Protein AF-A0A6G2W041-F1 (afdb_monomer_lite)

Secondary structure (DSSP, 8-state):
--HHHHHHHHHHHS-TTTGGGSSTTT----------SS--GGGHHHHTTTHHIIIIIIIIIHHHHHHHHPPPPSSSSHHHHHHHHHHHHHH----S-GGGT-------SEEETTEEE--GGGSTT--TT-----

Structure (mmCIF, N/CA/C/O backbone):
data_AF-A0A6G2W041-F1
#
_entry.id   AF-A0A6G2W041-F1
#
loop_
_atom_site.group_PDB
_atom_site.id
_atom_site.type_symbol
_atom_site.label_atom_id
_atom_site.label_alt_id
_atom_site.label_comp_id
_atom_site.label_asym_id
_atom_site.label_entity_id
_atom_site.label_seq_id
_atom_site.pdbx_PDB_ins_code
_atom_site.Cartn_x
_atom_site.Cartn_y
_atom_site.Cartn_z
_atom_site.occupancy
_atom_site.B_iso_or_equiv
_atom_site.auth_seq_id
_atom_site.auth_comp_id
_atom_site.auth_asym_id
_atom_site.auth_atom_id
_atom_site.pdbx_PDB_model_num
ATOM 1 N N . GLY A 1 1 ? -3.208 16.813 3.279 1.00 51.84 1 GLY A N 1
ATOM 2 C CA . GLY A 1 1 ? -3.607 15.445 2.892 1.00 51.84 1 GLY A CA 1
ATOM 3 C C . GLY A 1 1 ? -4.657 15.552 1.811 1.00 51.84 1 GLY A C 1
ATOM 4 O O . GLY A 1 1 ? -5.399 16.522 1.837 1.00 51.84 1 GLY A O 1
ATOM 5 N N . LYS A 1 2 ? -4.662 14.642 0.829 1.00 58.34 2 LYS A N 1
ATOM 6 C CA . LYS A 1 2 ? -5.660 14.653 -0.254 1.00 58.34 2 LYS A CA 1
ATOM 7 C C . LYS A 1 2 ? -7.068 14.598 0.356 1.00 58.34 2 LYS A C 1
ATOM 9 O O . LYS A 1 2 ? -7.297 13.828 1.285 1.00 58.34 2 LYS A O 1
ATOM 14 N N . GLU A 1 3 ? -7.977 15.410 -0.166 1.00 57.06 3 GLU A N 1
ATOM 15 C CA . GLU A 1 3 ? -9.359 15.602 0.306 1.00 57.06 3 GLU A CA 1
ATOM 16 C C . GLU A 1 3 ? -10.128 14.272 0.470 1.00 57.06 3 GLU A C 1
ATOM 18 O O . GLU A 1 3 ? -10.868 14.065 1.428 1.00 57.06 3 GLU A O 1
ATOM 23 N N . THR A 1 4 ? -9.829 13.288 -0.383 1.00 61.03 4 THR A N 1
ATOM 24 C CA . THR A 1 4 ? -10.396 11.932 -0.335 1.00 61.03 4 THR A CA 1
ATOM 25 C C . THR A 1 4 ? -10.039 11.137 0.925 1.00 61.03 4 THR A C 1
ATOM 27 O O . THR A 1 4 ? -10.826 10.300 1.354 1.00 61.03 4 THR A O 1
ATOM 30 N N . VAL A 1 5 ? -8.895 11.406 1.560 1.00 63.31 5 VAL A N 1
ATOM 31 C CA . VAL A 1 5 ? -8.471 10.726 2.799 1.00 63.31 5 VAL A CA 1
ATOM 32 C C . VAL A 1 5 ? -9.269 11.230 4.002 1.00 63.31 5 VAL A C 1
ATOM 34 O O . VAL A 1 5 ? -9.613 10.452 4.888 1.00 63.31 5 VAL A O 1
ATOM 37 N N . GLN A 1 6 ? -9.606 12.521 4.022 1.00 65.81 6 GLN A N 1
ATOM 38 C CA . GLN A 1 6 ? -10.459 13.103 5.062 1.00 65.81 6 GLN A CA 1
ATOM 39 C C . GLN A 1 6 ? -11.912 12.631 4.919 1.00 65.81 6 GLN A C 1
ATOM 41 O O . GLN A 1 6 ? -12.578 12.387 5.926 1.00 65.81 6 GLN A O 1
ATOM 46 N N . ASN A 1 7 ? -12.365 12.379 3.687 1.00 77.19 7 ASN A N 1
ATOM 47 C CA . ASN A 1 7 ? -13.692 11.818 3.427 1.00 77.19 7 ASN A CA 1
ATOM 48 C C . ASN A 1 7 ? -13.890 10.412 4.012 1.00 77.19 7 ASN A C 1
ATOM 50 O O . ASN A 1 7 ? -15.017 10.073 4.357 1.00 77.19 7 ASN A O 1
ATOM 54 N N . ILE A 1 8 ? -12.829 9.612 4.189 1.00 82.81 8 ILE A N 1
ATOM 55 C CA . ILE A 1 8 ? -12.937 8.287 4.829 1.00 82.81 8 ILE A CA 1
ATOM 56 C C . ILE A 1 8 ? -13.414 8.421 6.280 1.00 82.81 8 ILE A C 1
ATOM 58 O O . ILE A 1 8 ? -14.271 7.658 6.717 1.00 82.81 8 ILE A O 1
ATOM 62 N N . LEU A 1 9 ? -12.905 9.411 7.020 1.00 85.44 9 LEU A N 1
ATOM 63 C CA . LEU A 1 9 ? -13.293 9.630 8.417 1.00 85.44 9 LEU A CA 1
ATOM 64 C C . LEU A 1 9 ? -14.753 10.072 8.529 1.00 85.44 9 LEU A C 1
ATOM 66 O O . LEU A 1 9 ? -15.500 9.537 9.345 1.00 85.44 9 LEU A O 1
ATOM 70 N N . ALA A 1 10 ? -15.169 10.999 7.662 1.00 82.12 10 ALA A N 1
ATOM 71 C CA . ALA A 1 10 ? -16.563 11.421 7.568 1.00 82.12 10 ALA A CA 1
ATOM 72 C C . ALA A 1 10 ? -17.477 10.241 7.192 1.00 82.12 10 ALA A C 1
ATOM 74 O O . ALA A 1 10 ? -18.509 10.031 7.824 1.00 82.12 10 ALA A O 1
ATOM 75 N N . LEU A 1 11 ? -17.086 9.422 6.213 1.00 84.00 11 LEU A N 1
ATOM 76 C CA . LEU A 1 11 ? -17.867 8.260 5.797 1.00 84.00 11 LEU A CA 1
ATOM 77 C C . LEU A 1 11 ? -18.047 7.247 6.936 1.00 84.00 11 LEU A C 1
ATOM 79 O O . LEU A 1 11 ? -19.160 6.777 7.146 1.00 84.00 11 LEU A O 1
ATOM 83 N N . ARG A 1 12 ? -16.978 6.928 7.675 1.00 86.00 12 ARG A N 1
ATOM 84 C CA . ARG A 1 12 ? -16.999 5.877 8.703 1.00 86.00 12 ARG A CA 1
ATOM 85 C C . ARG A 1 12 ? -17.676 6.298 10.003 1.00 86.00 12 ARG A C 1
ATOM 87 O O . ARG A 1 12 ? -18.384 5.484 10.580 1.00 86.00 12 ARG A O 1
ATOM 94 N N . PHE A 1 13 ? -17.481 7.542 10.443 1.00 85.81 13 PHE A N 1
ATOM 95 C CA . PHE A 1 13 ? -17.887 7.958 11.794 1.00 85.81 13 PHE A CA 1
ATOM 96 C C . PHE A 1 13 ? -18.986 9.025 11.819 1.00 85.81 13 PHE A C 1
ATOM 98 O O . PHE A 1 13 ? -19.688 9.150 12.813 1.00 85.81 13 PHE A O 1
ATOM 105 N N . ALA A 1 14 ? -19.214 9.762 10.725 1.00 82.31 14 ALA A N 1
ATOM 106 C CA . ALA A 1 14 ? -20.325 10.721 10.661 1.00 82.31 14 ALA A CA 1
ATOM 107 C C . ALA A 1 14 ? -21.629 10.109 10.109 1.00 82.31 14 ALA A C 1
ATOM 109 O O . ALA A 1 14 ? -22.653 10.789 10.063 1.00 82.31 14 ALA A O 1
ATOM 110 N N . ASN A 1 15 ? -21.610 8.838 9.685 1.00 78.50 15 ASN A N 1
ATOM 111 C CA . ASN A 1 15 ? -22.763 8.155 9.097 1.00 78.50 15 ASN A CA 1
ATOM 112 C C . ASN A 1 15 ? -23.186 6.953 9.948 1.00 78.50 15 ASN A C 1
ATOM 114 O O . ASN A 1 15 ? -22.594 5.877 9.872 1.00 78.50 15 ASN A O 1
ATOM 118 N N . THR A 1 16 ? -24.294 7.105 10.671 1.00 78.19 16 THR A N 1
ATOM 119 C CA . THR A 1 16 ? -24.890 6.056 11.520 1.00 78.19 16 THR A CA 1
ATOM 120 C C . THR A 1 16 ? -25.317 4.799 10.758 1.00 78.19 16 THR A C 1
ATOM 122 O O . THR A 1 16 ? -25.521 3.755 11.366 1.00 78.19 16 THR A O 1
ATOM 125 N N . MET A 1 17 ? -25.453 4.873 9.429 1.00 80.69 17 MET A N 1
ATOM 126 C CA . MET A 1 17 ? -25.761 3.713 8.587 1.00 80.69 17 MET A CA 1
ATOM 127 C C . MET A 1 17 ? -24.546 2.815 8.318 1.00 80.69 17 MET A C 1
ATOM 129 O O . MET A 1 17 ? -24.726 1.615 8.127 1.00 80.69 17 MET A O 1
ATOM 133 N N . PHE A 1 18 ? -23.329 3.372 8.266 1.00 81.75 18 PHE A N 1
ATOM 134 C CA . PHE A 1 18 ? -22.136 2.619 7.857 1.00 81.75 18 PHE A CA 1
ATOM 135 C C . PHE A 1 18 ? -21.385 1.996 9.031 1.00 81.75 18 PHE A C 1
ATOM 137 O O . PHE A 1 18 ? -20.857 0.896 8.883 1.00 81.75 18 PHE A O 1
ATOM 144 N N . GLU A 1 19 ? -21.370 2.652 10.190 1.00 79.94 19 GLU A N 1
ATOM 145 C CA . GLU A 1 19 ? -20.671 2.155 11.381 1.0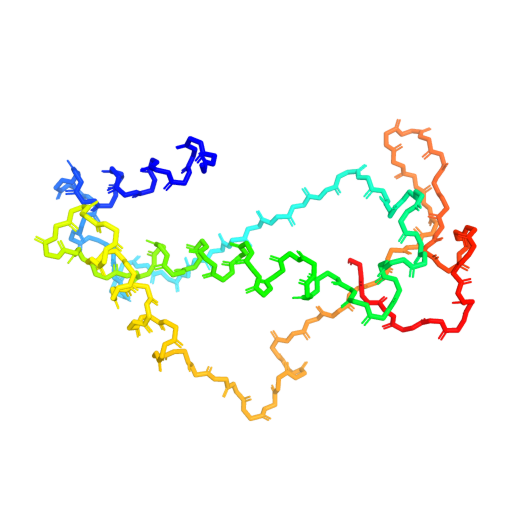0 79.94 19 GLU A CA 1
ATOM 146 C C . GLU A 1 19 ? -21.108 0.725 11.787 1.00 79.94 19 GLU A C 1
ATOM 148 O O . GLU A 1 19 ? -20.231 -0.140 11.884 1.00 79.94 19 GLU A O 1
ATOM 153 N N . PRO A 1 20 ? -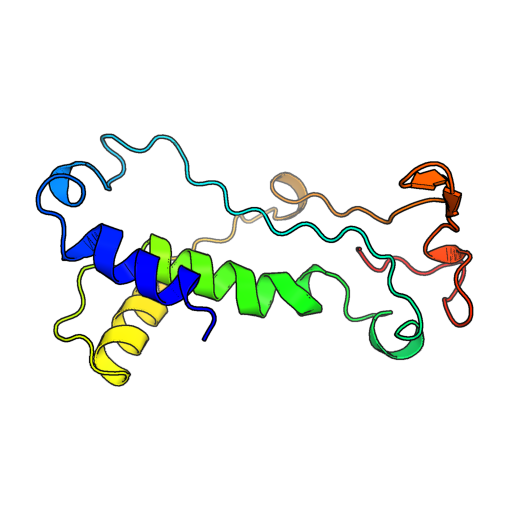22.415 0.376 11.842 1.00 87.25 20 PRO A N 1
ATOM 154 C CA . PRO A 1 20 ? -22.840 -0.951 12.304 1.00 87.25 20 PRO A CA 1
ATOM 155 C C . PRO A 1 20 ? -22.443 -2.102 11.372 1.00 87.25 20 PRO A C 1
ATOM 157 O O . PRO A 1 20 ? -22.375 -3.259 11.796 1.00 87.25 20 PRO A O 1
ATOM 160 N N . ILE A 1 21 ? -22.203 -1.802 10.091 1.00 90.75 21 ILE A N 1
ATOM 161 C CA . ILE A 1 21 ? -21.855 -2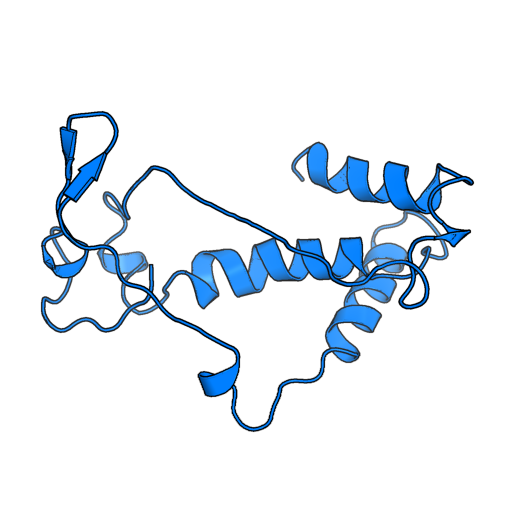.795 9.068 1.00 90.75 21 ILE A CA 1
ATOM 162 C C . ILE A 1 21 ? -20.356 -2.828 8.763 1.00 90.75 21 ILE A C 1
ATOM 164 O O . ILE A 1 21 ? -19.902 -3.706 8.035 1.00 90.75 21 ILE A O 1
ATOM 168 N N . TRP A 1 22 ? -19.553 -1.919 9.318 1.00 93.06 22 TRP A N 1
ATOM 169 C CA . TRP A 1 22 ? -18.116 -1.868 9.049 1.00 93.06 22 TRP A CA 1
ATOM 170 C C . TRP A 1 22 ? -17.324 -2.818 9.957 1.00 93.06 22 TRP A C 1
ATOM 172 O O . TRP A 1 22 ? -16.476 -2.411 10.748 1.00 93.06 22 TRP A O 1
ATOM 182 N N . ASN A 1 23 ? -17.616 -4.116 9.869 1.00 93.50 23 ASN A N 1
ATOM 183 C CA . ASN A 1 23 ? -16.931 -5.157 10.635 1.00 93.50 23 ASN A CA 1
ATOM 184 C C . ASN A 1 23 ? -16.950 -6.511 9.907 1.00 93.50 23 ASN A C 1
ATOM 186 O O . ASN A 1 23 ? -17.690 -6.712 8.945 1.00 93.50 23 ASN A O 1
ATOM 190 N N . ARG A 1 24 ? -16.175 -7.477 10.417 1.00 94.56 24 ARG A N 1
ATOM 191 C CA . ARG A 1 24 ? -16.010 -8.827 9.839 1.00 94.56 24 ARG A CA 1
ATOM 192 C C . ARG A 1 24 ? -17.299 -9.645 9.662 1.00 94.56 24 ARG A C 1
ATOM 194 O O . ARG A 1 24 ? -17.243 -10.728 9.093 1.00 94.56 24 ARG A O 1
ATOM 201 N N . SER A 1 25 ? -18.420 -9.221 10.247 1.00 96.38 25 SER A N 1
ATOM 202 C CA . SER A 1 25 ? -19.705 -9.921 10.106 1.00 96.38 25 SER A CA 1
ATOM 203 C C . SER A 1 25 ? -20.420 -9.547 8.806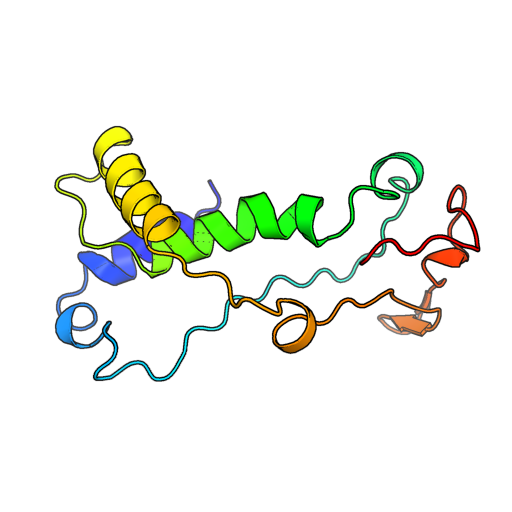 1.00 96.38 25 SER A C 1
ATOM 205 O O . SER A 1 25 ? -21.285 -10.294 8.363 1.00 96.38 25 SER A O 1
ATOM 207 N N . PHE A 1 26 ? -20.057 -8.409 8.205 1.00 96.00 26 PHE A N 1
ATOM 208 C CA . PHE A 1 26 ? -20.697 -7.856 7.007 1.00 96.00 26 PHE A CA 1
ATOM 209 C C . PHE A 1 26 ? -19.697 -7.539 5.887 1.00 96.00 26 PHE A C 1
ATOM 211 O O . PHE A 1 26 ? -20.071 -7.553 4.717 1.00 96.00 26 PHE A O 1
ATOM 218 N N . VAL A 1 27 ? -18.432 -7.271 6.225 1.00 95.75 27 VAL A N 1
ATOM 219 C CA . VAL A 1 27 ? -17.353 -7.030 5.262 1.00 95.75 27 VAL A CA 1
ATOM 220 C C . VAL A 1 27 ? -16.580 -8.325 5.034 1.00 95.75 27 VAL A C 1
ATOM 222 O O . VAL A 1 27 ? -15.928 -8.827 5.948 1.00 95.75 27 VAL A O 1
ATOM 225 N N . ASP A 1 28 ? -16.641 -8.834 3.804 1.00 97.38 28 ASP A N 1
ATOM 226 C CA . ASP A 1 28 ? -15.868 -9.999 3.357 1.00 97.38 28 ASP A CA 1
ATOM 227 C C . ASP A 1 28 ? -14.378 -9.658 3.179 1.00 97.38 28 ASP A C 1
ATOM 229 O O . ASP A 1 28 ? -13.511 -10.291 3.779 1.00 97.38 28 ASP A O 1
ATOM 233 N N . HIS A 1 29 ? -14.076 -8.604 2.413 1.00 96.69 29 HIS A N 1
ATOM 234 C CA . HIS A 1 29 ? -12.716 -8.099 2.237 1.00 96.69 29 HIS A CA 1
ATOM 235 C C . HIS A 1 29 ? -12.692 -6.597 1.928 1.00 96.69 29 HIS A C 1
ATOM 237 O O . HIS A 1 29 ? -13.690 -5.995 1.533 1.00 96.69 29 HIS A O 1
ATOM 243 N N . VAL A 1 30 ? -11.511 -5.998 2.089 1.00 96.00 30 VAL A N 1
ATOM 244 C CA . VAL A 1 30 ? -11.214 -4.614 1.711 1.00 96.00 30 VAL A CA 1
ATOM 245 C C . VAL A 1 30 ? -10.088 -4.638 0.687 1.00 96.00 30 VAL A C 1
ATOM 247 O O . VAL A 1 30 ? -9.039 -5.230 0.936 1.00 96.00 30 VAL A O 1
ATOM 250 N N . GLN A 1 31 ? -10.290 -3.971 -0.447 1.00 96.62 31 GLN A N 1
ATOM 251 C CA . GLN A 1 31 ? -9.270 -3.801 -1.476 1.00 96.62 31 GLN A CA 1
ATOM 252 C C . GLN A 1 31 ? -8.861 -2.331 -1.560 1.00 96.62 31 GLN A C 1
ATOM 254 O O . GLN A 1 31 ? -9.705 -1.449 -1.707 1.00 96.62 31 GLN A O 1
ATOM 259 N N . ILE A 1 32 ? -7.554 -2.073 -1.493 1.00 94.81 32 ILE A N 1
ATOM 260 C CA . ILE A 1 32 ? -6.971 -0.744 -1.693 1.00 94.81 32 ILE A CA 1
ATOM 261 C C . ILE A 1 32 ? -6.098 -0.819 -2.938 1.00 94.81 32 ILE A C 1
ATOM 263 O O . ILE A 1 32 ? -5.136 -1.584 -2.979 1.00 94.81 32 ILE A O 1
ATOM 267 N N . THR A 1 33 ? -6.438 -0.032 -3.954 1.00 93.62 33 THR A N 1
ATOM 268 C CA . THR A 1 33 ? -5.715 -0.006 -5.226 1.00 93.62 33 THR A CA 1
ATOM 269 C C . THR A 1 33 ? -5.102 1.368 -5.439 1.00 93.62 33 THR A C 1
ATOM 271 O O . THR A 1 33 ? -5.787 2.386 -5.367 1.00 93.62 33 THR A O 1
ATOM 274 N N . MET A 1 34 ? -3.806 1.378 -5.733 1.00 90.88 34 MET A N 1
ATOM 275 C CA . MET A 1 34 ? -3.099 2.515 -6.302 1.00 90.88 34 MET A CA 1
ATOM 276 C C . MET A 1 34 ? -2.507 2.038 -7.622 1.00 90.88 34 MET A C 1
ATOM 278 O O . MET A 1 34 ? -1.817 1.024 -7.650 1.00 90.88 34 MET A O 1
ATOM 282 N N . ALA A 1 35 ? -2.835 2.734 -8.701 1.00 89.94 35 ALA A N 1
ATOM 283 C CA . ALA A 1 35 ? -2.333 2.447 -10.031 1.00 89.94 35 ALA A CA 1
ATOM 284 C C . ALA A 1 35 ? -1.879 3.760 -10.659 1.00 89.94 35 ALA A C 1
ATOM 286 O O . ALA A 1 35 ? -2.531 4.792 -10.479 1.00 89.94 35 ALA A O 1
ATOM 287 N N . GLU A 1 36 ? -0.768 3.699 -11.378 1.00 87.44 36 GLU A N 1
ATOM 288 C CA . GLU A 1 36 ? -0.204 4.815 -12.122 1.00 87.44 36 GLU A CA 1
ATOM 289 C C . GLU A 1 36 ? -0.156 4.426 -13.598 1.00 87.44 36 GLU A C 1
ATOM 291 O O . GLU A 1 36 ? 0.057 3.265 -13.951 1.00 87.44 36 GLU A O 1
ATOM 296 N N . ASP A 1 37 ? -0.406 5.396 -14.466 1.00 84.94 37 ASP A N 1
ATOM 297 C CA . ASP A 1 37 ? -0.331 5.256 -15.916 1.00 84.94 37 ASP A CA 1
ATOM 298 C C . ASP A 1 37 ? 0.989 5.812 -16.465 1.00 84.94 37 ASP A C 1
ATOM 300 O O . ASP A 1 37 ? 1.104 6.096 -17.652 1.00 84.94 37 ASP A O 1
ATOM 304 N N . ILE A 1 38 ? 2.006 5.936 -15.620 1.00 83.19 38 ILE A N 1
ATOM 305 C CA . ILE A 1 38 ? 3.332 6.408 -16.000 1.00 83.19 38 ILE A CA 1
ATOM 306 C C . ILE A 1 38 ? 4.384 5.380 -15.588 1.00 83.19 38 ILE A C 1
ATOM 308 O O . ILE A 1 38 ? 4.257 4.725 -14.556 1.00 83.19 38 ILE A O 1
ATOM 312 N N . GLY A 1 39 ? 5.425 5.237 -16.410 1.00 84.38 39 GLY A N 1
ATOM 313 C CA . GLY A 1 39 ? 6.631 4.505 -16.027 1.00 84.38 39 GLY A CA 1
ATOM 314 C C . GLY A 1 39 ? 7.440 5.268 -14.974 1.00 84.38 39 GLY A C 1
ATOM 315 O O . GLY A 1 39 ? 7.044 6.331 -14.493 1.00 84.38 39 GLY A O 1
ATOM 316 N N . ILE A 1 40 ? 8.634 4.770 -14.653 1.00 85.94 40 ILE A N 1
ATOM 317 C CA . ILE A 1 40 ? 9.505 5.425 -13.657 1.00 85.94 40 ILE A CA 1
ATOM 318 C C . ILE A 1 40 ? 10.030 6.793 -14.123 1.00 85.94 40 ILE A C 1
ATOM 320 O O . ILE A 1 40 ? 10.480 7.603 -13.306 1.00 85.94 40 ILE A O 1
ATOM 324 N N . GLY A 1 41 ? 9.995 7.045 -15.437 1.00 80.69 41 GLY A N 1
ATOM 325 C CA . GLY A 1 41 ? 10.510 8.259 -16.057 1.00 80.69 41 GLY A CA 1
ATOM 326 C C . GLY A 1 41 ? 11.966 8.526 -15.666 1.00 80.69 41 GLY A C 1
ATOM 327 O O . GLY A 1 41 ? 12.776 7.616 -15.534 1.00 80.69 41 GLY A O 1
ATOM 328 N N . GLY A 1 42 ? 12.308 9.788 -15.398 1.00 78.56 42 GLY A N 1
ATOM 329 C CA . GLY A 1 42 ? 13.671 10.189 -15.020 1.00 78.56 42 GLY A CA 1
ATOM 330 C C . GLY A 1 42 ? 14.122 9.790 -13.606 1.00 78.56 42 GLY A C 1
ATOM 331 O O . GLY A 1 42 ? 15.151 10.280 -13.145 1.00 78.56 42 GLY A O 1
ATOM 332 N N . ARG A 1 43 ? 13.363 8.957 -12.875 1.00 83.25 43 ARG A N 1
ATOM 333 C CA . ARG A 1 43 ? 13.676 8.563 -11.486 1.00 83.25 43 ARG A CA 1
ATOM 334 C C . ARG A 1 43 ? 14.529 7.294 -11.385 1.00 83.25 43 ARG A C 1
ATOM 336 O O . ARG A 1 43 ? 14.707 6.809 -10.272 1.00 83.25 43 ARG A O 1
ATOM 343 N N . ALA A 1 44 ? 15.067 6.778 -12.493 1.00 81.19 44 ALA A N 1
ATOM 344 C CA . ALA A 1 44 ? 15.781 5.499 -12.564 1.00 81.19 44 ALA A CA 1
ATOM 345 C C . ALA A 1 44 ? 16.771 5.265 -11.404 1.00 81.19 44 ALA A C 1
ATOM 347 O O . ALA A 1 44 ? 16.599 4.326 -10.631 1.00 81.19 44 ALA A O 1
ATOM 348 N N . GLY A 1 45 ? 17.725 6.181 -11.198 1.00 77.69 45 GLY A N 1
ATOM 349 C CA . GLY A 1 45 ? 18.747 6.044 -10.150 1.00 77.69 45 GLY A CA 1
ATOM 350 C C . GLY A 1 45 ? 18.245 6.174 -8.704 1.00 77.69 45 GLY A C 1
ATOM 351 O O . GLY A 1 45 ? 18.957 5.786 -7.784 1.00 77.69 45 GLY A O 1
ATOM 352 N N . TYR A 1 46 ? 17.044 6.720 -8.481 1.00 82.19 46 TYR A N 1
ATOM 353 C CA . TYR A 1 46 ? 16.410 6.752 -7.156 1.00 82.19 46 TYR A CA 1
ATOM 354 C C . TYR A 1 46 ? 15.520 5.529 -6.936 1.00 82.19 46 TYR A C 1
ATOM 356 O O . TYR A 1 46 ? 15.500 4.969 -5.848 1.00 82.19 46 TYR A O 1
ATOM 364 N N . TYR A 1 47 ? 14.747 5.149 -7.954 1.00 87.56 47 TYR A N 1
ATOM 365 C CA . TYR A 1 47 ? 13.725 4.118 -7.837 1.00 87.56 47 TYR A CA 1
ATOM 366 C C . TYR A 1 47 ? 14.331 2.713 -7.756 1.00 87.56 47 TYR A C 1
ATOM 368 O O . TYR A 1 47 ? 13.826 1.870 -7.009 1.00 87.56 47 TYR A O 1
ATOM 376 N N . ASP A 1 48 ? 15.418 2.458 -8.493 1.00 88.44 48 ASP A N 1
ATOM 377 C CA . ASP A 1 48 ? 16.096 1.164 -8.462 1.00 88.44 48 ASP A CA 1
ATOM 378 C C . ASP A 1 48 ? 16.676 0.870 -7.067 1.00 88.44 48 ASP A C 1
ATOM 380 O O . ASP A 1 48 ? 17.368 1.688 -6.463 1.00 88.44 48 ASP A O 1
ATOM 384 N N . GLY A 1 49 ? 16.329 -0.290 -6.505 1.00 86.38 49 GLY A N 1
ATOM 385 C CA . GLY A 1 49 ? 16.631 -0.669 -5.120 1.00 86.38 49 GLY A CA 1
ATOM 386 C C . GLY A 1 49 ? 15.581 -0.241 -4.083 1.00 86.38 49 GLY A C 1
ATOM 387 O O . GLY A 1 49 ? 15.503 -0.862 -3.014 1.00 86.38 49 GLY A O 1
ATOM 388 N N . ILE A 1 50 ? 14.729 0.747 -4.391 1.00 90.06 50 ILE A N 1
ATOM 389 C CA . ILE A 1 50 ? 13.596 1.157 -3.542 1.00 90.06 50 ILE A CA 1
ATOM 390 C C . ILE A 1 50 ? 12.365 0.301 -3.852 1.00 90.06 50 ILE A C 1
ATOM 392 O O . ILE A 1 50 ? 11.911 -0.416 -2.950 1.00 90.06 50 ILE A O 1
ATOM 396 N N . GLY A 1 51 ? 11.891 0.354 -5.103 1.00 91.69 51 GLY A N 1
ATOM 397 C CA . GLY A 1 51 ? 10.709 -0.355 -5.612 1.00 91.69 51 GLY A CA 1
ATOM 398 C C . GLY A 1 51 ? 9.365 0.152 -5.078 1.00 91.69 51 GLY A C 1
ATOM 399 O O . GLY A 1 51 ? 9.302 0.894 -4.089 1.00 91.69 51 GLY A O 1
ATOM 400 N N . ALA A 1 52 ? 8.270 -0.290 -5.699 1.00 92.44 52 ALA A N 1
ATOM 401 C CA . ALA A 1 52 ? 6.904 0.098 -5.331 1.00 92.44 52 ALA A CA 1
ATOM 402 C C . ALA A 1 52 ? 6.580 -0.186 -3.855 1.00 92.44 52 ALA A C 1
ATOM 404 O O . ALA A 1 52 ? 5.927 0.618 -3.176 1.00 92.44 52 ALA A O 1
ATOM 405 N N . ALA A 1 53 ? 7.096 -1.295 -3.314 1.00 91.31 53 ALA A N 1
ATOM 406 C CA . ALA A 1 53 ? 6.908 -1.659 -1.912 1.00 91.31 53 ALA A CA 1
ATOM 407 C C . ALA A 1 53 ? 7.328 -0.553 -0.924 1.00 91.31 53 ALA A C 1
ATOM 409 O O . ALA A 1 53 ? 6.654 -0.339 0.088 1.00 91.31 53 ALA A O 1
ATOM 410 N N . ARG A 1 54 ? 8.423 0.165 -1.200 1.00 91.38 54 ARG A N 1
ATOM 411 C CA . ARG A 1 54 ? 8.905 1.253 -0.333 1.00 91.38 54 ARG A CA 1
ATOM 412 C C . ARG A 1 54 ? 8.468 2.633 -0.804 1.00 91.38 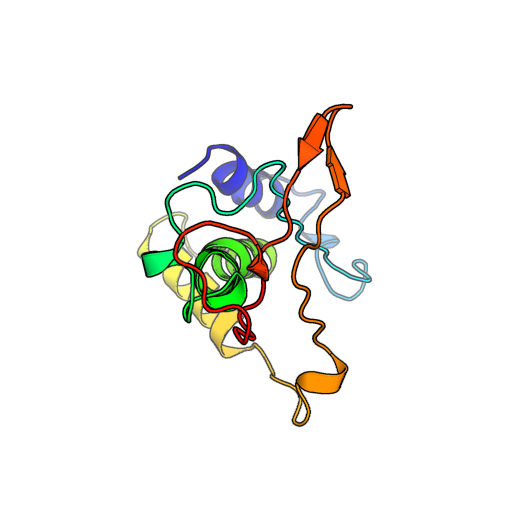54 ARG A C 1
ATOM 414 O O . ARG A 1 54 ? 8.278 3.494 0.048 1.00 91.38 54 ARG A O 1
ATOM 421 N N . ASP A 1 55 ? 8.302 2.836 -2.111 1.00 91.06 55 ASP A N 1
ATOM 422 C CA . ASP A 1 55 ? 7.906 4.139 -2.662 1.00 91.06 55 ASP A CA 1
ATOM 423 C C . ASP A 1 55 ? 6.461 4.485 -2.273 1.00 91.06 55 ASP A C 1
ATOM 425 O O . ASP A 1 55 ? 6.197 5.616 -1.866 1.00 91.06 55 ASP A O 1
ATOM 429 N N . VAL A 1 56 ? 5.541 3.505 -2.324 1.00 92.81 56 VAL A N 1
ATOM 430 C CA . VAL A 1 56 ? 4.097 3.758 -2.139 1.00 92.81 56 VAL A CA 1
ATOM 431 C C . VAL A 1 56 ? 3.394 2.834 -1.141 1.00 92.81 56 VAL A C 1
ATOM 433 O O . VAL A 1 56 ? 2.478 3.273 -0.438 1.00 92.81 56 VAL A O 1
ATOM 436 N N . ILE A 1 57 ? 3.781 1.554 -1.037 1.00 93.06 57 ILE A N 1
ATOM 437 C CA . ILE A 1 57 ? 3.044 0.609 -0.176 1.00 93.06 57 ILE A CA 1
ATOM 438 C C . ILE A 1 57 ? 3.285 0.928 1.302 1.00 93.06 57 ILE A C 1
ATOM 440 O O . ILE A 1 57 ? 2.330 1.135 2.055 1.00 93.06 57 ILE A O 1
ATOM 444 N N . GLN A 1 58 ? 4.555 0.995 1.711 1.00 93.31 58 GLN A N 1
ATOM 445 C CA . GLN A 1 58 ? 4.956 1.190 3.107 1.00 93.31 58 GLN A CA 1
ATOM 446 C C . GLN A 1 58 ? 4.433 2.502 3.706 1.00 93.31 58 GLN A C 1
ATOM 448 O O . GLN A 1 58 ? 4.134 2.555 4.899 1.00 93.31 58 GLN A O 1
ATOM 453 N N . ASN A 1 59 ? 4.301 3.550 2.896 1.00 90.44 59 ASN A N 1
ATOM 454 C CA . ASN A 1 59 ? 3.807 4.844 3.340 1.00 90.44 59 ASN A CA 1
ATOM 455 C C . ASN A 1 59 ? 2.305 4.989 3.031 1.00 90.44 59 ASN A C 1
ATOM 457 O O . ASN A 1 59 ? 1.476 4.874 3.926 1.00 90.44 59 ASN A O 1
ATOM 461 N N . HIS A 1 60 ? 1.903 5.208 1.788 1.00 92.38 60 HIS A N 1
ATOM 462 C CA . HIS A 1 60 ? 0.575 5.652 1.407 1.00 92.38 60 HIS A CA 1
ATOM 463 C C . HIS A 1 60 ? -0.479 4.574 1.643 1.00 92.38 60 HIS A C 1
ATOM 465 O O . HIS A 1 60 ? -1.487 4.850 2.301 1.00 92.38 60 HIS A O 1
ATOM 471 N N . LEU A 1 61 ? -0.252 3.347 1.167 1.00 94.69 61 LEU A N 1
ATOM 472 C CA . LEU A 1 61 ? -1.259 2.289 1.275 1.00 94.69 61 LEU A CA 1
ATOM 473 C C . LEU A 1 61 ? -1.415 1.808 2.720 1.00 94.69 61 LEU A C 1
ATOM 475 O O . LEU A 1 61 ? -2.546 1.601 3.158 1.00 94.69 61 LEU A O 1
ATOM 479 N N . LEU A 1 62 ? -0.329 1.706 3.497 1.00 94.81 62 LEU A N 1
ATOM 480 C CA . LEU A 1 62 ? -0.436 1.386 4.927 1.00 94.81 62 LEU A CA 1
ATOM 481 C C . LEU A 1 62 ? -1.166 2.479 5.718 1.00 94.81 62 LEU A C 1
ATOM 483 O O . LEU A 1 62 ? -1.938 2.163 6.624 1.00 94.81 62 LEU A O 1
ATOM 487 N N . GLN A 1 63 ? -0.985 3.755 5.371 1.00 93.44 63 GLN A N 1
ATOM 488 C CA . GLN A 1 63 ? -1.729 4.847 6.008 1.00 93.44 63 GLN A CA 1
ATOM 489 C C . GLN A 1 63 ? -3.223 4.800 5.661 1.00 93.44 63 GLN A C 1
ATOM 491 O O . GLN A 1 63 ? -4.056 4.997 6.547 1.00 93.44 63 GLN A O 1
ATOM 496 N N . LEU A 1 64 ? -3.575 4.496 4.406 1.00 94.06 64 LEU A N 1
ATOM 497 C CA . LEU A 1 64 ? -4.967 4.285 3.995 1.00 94.06 64 LEU A CA 1
ATOM 498 C C . LEU A 1 64 ? -5.584 3.070 4.690 1.00 94.06 64 LEU A C 1
ATOM 500 O O . LEU A 1 64 ? -6.701 3.170 5.194 1.00 94.06 64 LEU A O 1
ATOM 504 N N . MET A 1 65 ? -4.858 1.954 4.778 1.00 95.44 65 MET A N 1
ATOM 505 C CA . MET A 1 65 ? -5.290 0.764 5.513 1.00 95.44 65 MET A CA 1
ATOM 506 C C . MET A 1 65 ? -5.573 1.100 6.980 1.00 95.44 65 MET A C 1
ATOM 508 O O . MET A 1 65 ? -6.637 0.750 7.485 1.00 95.44 65 MET A O 1
ATOM 512 N N . ALA A 1 66 ? -4.669 1.830 7.644 1.00 95.81 66 ALA A N 1
ATOM 513 C CA . ALA A 1 66 ? -4.849 2.234 9.035 1.00 95.81 66 ALA A CA 1
ATOM 514 C C . ALA A 1 66 ? -6.123 3.076 9.224 1.00 95.81 66 ALA A C 1
ATOM 516 O O . ALA A 1 66 ? -6.952 2.753 10.066 1.00 95.81 66 ALA A O 1
ATOM 517 N N . LEU A 1 67 ? -6.340 4.092 8.384 1.00 93.50 67 LEU A N 1
ATOM 518 C CA . LEU A 1 67 ? -7.551 4.925 8.433 1.00 93.50 67 LEU A CA 1
ATOM 519 C C . LEU A 1 67 ? -8.837 4.141 8.129 1.00 93.50 67 LEU A C 1
ATOM 521 O O . LEU A 1 67 ? -9.903 4.437 8.670 1.00 93.50 67 LEU A O 1
ATOM 525 N N . THR A 1 68 ? -8.738 3.134 7.265 1.00 93.62 68 THR A N 1
ATOM 526 C CA . THR A 1 68 ? -9.868 2.299 6.843 1.00 93.62 68 THR A CA 1
ATOM 527 C C . THR A 1 68 ? -10.269 1.281 7.914 1.00 93.62 68 THR A C 1
ATOM 529 O O . THR A 1 68 ? -11.444 0.937 8.011 1.00 93.62 68 THR A O 1
ATOM 532 N N . ALA A 1 69 ? -9.326 0.809 8.731 1.00 94.88 69 ALA A N 1
ATOM 533 C CA . ALA A 1 69 ? -9.559 -0.260 9.705 1.00 94.88 69 ALA A CA 1
ATOM 534 C C . ALA A 1 69 ? -9.607 0.201 11.172 1.00 94.88 69 ALA A C 1
ATOM 536 O O . ALA A 1 69 ? -10.003 -0.583 12.026 1.00 94.88 69 ALA A O 1
ATOM 537 N N . MET A 1 70 ? -9.204 1.435 11.483 1.00 95.19 70 MET A N 1
ATOM 538 C CA . MET A 1 70 ? -9.152 1.926 12.867 1.00 95.19 70 MET A CA 1
ATOM 539 C C . MET A 1 70 ? -10.529 2.053 13.521 1.00 95.19 70 MET A C 1
ATOM 541 O O . MET A 1 70 ? -11.521 2.196 12.812 1.00 95.19 70 MET A O 1
ATOM 545 N N . GLU A 1 71 ? -10.601 2.047 14.849 1.00 93.75 71 GLU A N 1
ATOM 546 C CA . GLU A 1 71 ? -11.852 2.355 15.555 1.00 93.75 71 GLU A CA 1
ATOM 547 C C . GLU A 1 71 ? -12.158 3.859 15.499 1.00 93.75 71 GLU A C 1
ATOM 549 O O . GLU A 1 71 ? -11.341 4.659 15.024 1.00 93.75 71 GLU A O 1
ATOM 554 N N . GLU A 1 72 ? -13.343 4.255 15.970 1.00 92.31 72 GLU A N 1
ATOM 555 C CA . GLU A 1 72 ? -13.646 5.673 16.154 1.00 92.31 72 GLU A CA 1
ATOM 556 C C . GLU A 1 72 ? -12.682 6.273 17.192 1.00 92.31 72 GLU A C 1
ATOM 558 O O . GLU A 1 72 ? -12.582 5.765 18.314 1.00 92.31 72 GLU A O 1
ATOM 563 N N . PRO A 1 73 ? -11.935 7.334 16.843 1.00 92.94 73 PRO A N 1
ATOM 564 C CA . PRO A 1 73 ? -10.995 7.936 17.770 1.00 92.94 73 PRO A CA 1
ATOM 565 C C . PRO A 1 73 ? -11.742 8.725 18.849 1.00 92.94 73 PRO A C 1
ATOM 567 O O . PRO A 1 73 ? -12.787 9.319 18.598 1.00 92.94 73 PRO A O 1
ATOM 570 N N . ALA A 1 74 ? -11.147 8.844 20.039 1.00 92.81 74 ALA A N 1
ATOM 571 C CA . ALA A 1 74 ? -11.718 9.640 21.134 1.00 92.81 74 ALA A CA 1
ATOM 572 C C . ALA A 1 74 ? -11.942 11.126 20.769 1.00 92.81 74 ALA A C 1
ATOM 574 O O . ALA A 1 74 ? -12.717 11.827 21.415 1.00 92.81 74 ALA A O 1
ATOM 575 N N . SER A 1 75 ? -11.227 11.622 19.755 1.00 92.06 75 SER A N 1
ATOM 576 C CA . SER A 1 75 ? -11.463 12.914 19.112 1.00 92.06 75 SER A CA 1
ATOM 577 C C . SER A 1 75 ? -10.834 12.928 17.716 1.00 92.06 75 SER A C 1
ATOM 579 O O . SER A 1 75 ? -9.976 12.106 17.406 1.00 92.06 75 SER A O 1
ATOM 581 N N . PHE A 1 76 ? -11.170 13.921 16.892 1.00 87.88 76 PHE A N 1
ATOM 582 C CA . PHE A 1 76 ? -10.512 14.142 15.595 1.00 87.88 76 PHE A CA 1
ATOM 583 C C . PHE A 1 76 ? -9.181 14.916 15.698 1.00 87.88 76 PHE A C 1
ATOM 585 O O . PHE A 1 76 ? -8.659 15.397 14.691 1.00 87.88 76 PHE A O 1
ATOM 592 N N . GLY A 1 77 ? -8.624 15.055 16.907 1.00 90.62 77 GLY A N 1
ATOM 593 C CA . GLY A 1 77 ? -7.285 15.603 17.117 1.00 90.62 77 GLY A CA 1
ATOM 594 C C . GLY A 1 77 ? -6.194 14.675 16.571 1.00 90.62 77 GLY A C 1
ATOM 595 O O . GLY A 1 77 ? -6.369 13.458 16.509 1.00 90.62 77 GLY A O 1
ATOM 596 N N . ALA A 1 78 ? -5.049 15.249 16.189 1.00 91.38 78 ALA A N 1
ATOM 597 C CA . ALA A 1 78 ? -3.955 14.509 15.555 1.00 91.38 78 ALA A CA 1
ATOM 598 C C . ALA A 1 78 ? -3.457 13.324 16.402 1.00 91.38 78 ALA A C 1
ATOM 600 O O . ALA A 1 78 ? -3.275 12.236 15.861 1.00 91.38 78 ALA A O 1
ATOM 601 N N . ASP A 1 79 ? -3.310 13.514 17.715 1.00 95.88 79 ASP A N 1
ATOM 602 C CA . ASP A 1 79 ? -2.800 12.480 18.624 1.00 95.88 79 ASP A CA 1
ATOM 603 C C . ASP A 1 79 ? -3.778 11.308 18.774 1.00 95.88 79 ASP A C 1
ATOM 605 O O . ASP A 1 79 ? -3.374 10.148 18.735 1.00 95.88 79 ASP A O 1
ATOM 609 N N . ALA A 1 80 ? -5.080 11.594 18.873 1.00 95.19 80 ALA A N 1
ATOM 610 C CA . ALA A 1 80 ? -6.112 10.561 18.962 1.00 95.19 80 ALA A CA 1
ATOM 611 C C . ALA A 1 80 ? -6.211 9.748 17.659 1.00 95.19 80 ALA A C 1
ATOM 613 O O . ALA A 1 80 ? -6.321 8.524 17.694 1.00 95.19 80 ALA A O 1
ATOM 614 N N . LEU A 1 81 ? -6.098 10.413 16.504 1.00 92.88 81 LEU A N 1
ATOM 615 C CA . LEU A 1 81 ? -6.036 9.742 15.203 1.00 92.88 81 LEU A CA 1
ATOM 616 C C . LEU A 1 81 ? -4.766 8.897 15.048 1.00 92.88 81 LEU A C 1
ATOM 618 O O . LEU A 1 81 ? -4.820 7.802 14.491 1.00 92.88 81 LEU A O 1
ATOM 622 N N . ALA A 1 82 ? -3.619 9.400 15.507 1.00 94.94 82 ALA A N 1
ATOM 623 C CA . ALA A 1 82 ? -2.365 8.658 15.471 1.00 94.94 82 ALA A CA 1
ATOM 624 C C . ALA A 1 82 ? -2.453 7.388 16.326 1.00 94.94 82 ALA A C 1
ATOM 626 O O . ALA A 1 82 ? -2.124 6.314 15.825 1.00 94.94 82 ALA A O 1
ATOM 627 N N . ALA A 1 83 ? -2.989 7.491 17.544 1.00 97.50 83 ALA A N 1
ATOM 628 C CA . ALA A 1 83 ? -3.155 6.358 18.450 1.00 97.50 83 ALA A CA 1
ATOM 629 C C . ALA A 1 83 ? -4.006 5.230 17.838 1.00 97.50 83 ALA A C 1
ATOM 631 O O . ALA A 1 83 ? -3.609 4.063 17.866 1.00 97.50 83 ALA A O 1
ATOM 632 N N . GLU A 1 84 ? -5.141 5.559 17.214 1.00 97.06 84 GLU A N 1
ATOM 633 C CA . GLU A 1 84 ? -5.996 4.543 16.587 1.00 97.06 84 GLU A CA 1
ATOM 634 C C . GLU A 1 84 ? -5.355 3.922 15.334 1.00 97.06 84 GLU A C 1
ATOM 636 O O . GLU A 1 84 ? -5.476 2.718 15.094 1.00 97.06 84 GLU A O 1
ATOM 641 N N . LYS A 1 85 ? -4.583 4.696 14.562 1.00 96.12 85 LYS A N 1
ATOM 642 C CA . LYS A 1 85 ? -3.799 4.153 13.440 1.00 96.12 85 LYS A CA 1
ATOM 643 C C . LYS A 1 85 ? -2.678 3.229 13.917 1.00 96.12 85 LYS A C 1
ATOM 645 O O . LYS A 1 85 ? -2.466 2.176 13.317 1.00 96.12 85 LYS A O 1
ATOM 650 N N . GLU A 1 86 ? -1.969 3.598 14.980 1.00 97.50 86 GLU A N 1
ATOM 651 C CA . GLU A 1 86 ? -0.917 2.775 15.585 1.00 97.50 86 GLU A CA 1
ATOM 652 C C . GLU A 1 86 ? -1.473 1.455 16.115 1.00 97.50 86 GLU A C 1
ATOM 654 O O . GLU A 1 86 ? -0.882 0.402 15.874 1.00 97.50 86 GLU A O 1
ATOM 659 N N . LYS A 1 87 ? -2.649 1.483 16.749 1.00 97.94 87 LYS A N 1
ATOM 660 C CA . LYS A 1 87 ? -3.357 0.281 17.204 1.00 97.94 87 LYS A CA 1
ATOM 661 C C . LYS A 1 87 ? -3.651 -0.684 16.054 1.00 97.94 87 LYS A C 1
ATOM 663 O O . LYS A 1 87 ? -3.417 -1.883 16.201 1.00 97.94 87 LYS A O 1
ATOM 668 N N . VAL A 1 88 ? -4.105 -0.183 14.900 1.00 97.25 88 VAL A N 1
ATOM 669 C CA . VAL A 1 88 ? -4.302 -1.021 13.702 1.00 97.25 88 VAL A CA 1
ATOM 670 C C . VAL A 1 88 ? -2.984 -1.614 13.228 1.00 97.25 88 VAL A C 1
ATOM 672 O O . VAL A 1 88 ? -2.898 -2.825 13.034 1.00 97.25 88 VAL A O 1
ATOM 675 N N . LEU A 1 89 ? -1.956 -0.782 13.044 1.00 96.44 89 LEU A N 1
ATOM 676 C CA . LEU A 1 89 ? -0.659 -1.234 12.534 1.00 96.44 89 LEU A CA 1
ATOM 677 C C . LEU A 1 89 ? -0.013 -2.267 13.471 1.00 96.44 89 LEU A C 1
ATOM 679 O O . LEU A 1 89 ? 0.532 -3.260 12.993 1.00 96.44 89 LEU A O 1
ATOM 683 N N . GLY A 1 90 ? -0.140 -2.090 14.788 1.00 97.12 90 GLY A N 1
ATOM 684 C CA . GLY A 1 90 ? 0.320 -3.047 15.796 1.00 97.12 90 GLY A CA 1
ATOM 685 C C . GLY A 1 90 ? -0.473 -4.359 15.828 1.00 97.12 90 GLY A C 1
ATOM 686 O O . GLY A 1 90 ? 0.048 -5.377 16.281 1.00 97.12 90 GLY A O 1
ATOM 687 N N . ALA A 1 91 ? -1.710 -4.367 15.324 1.00 97.12 91 A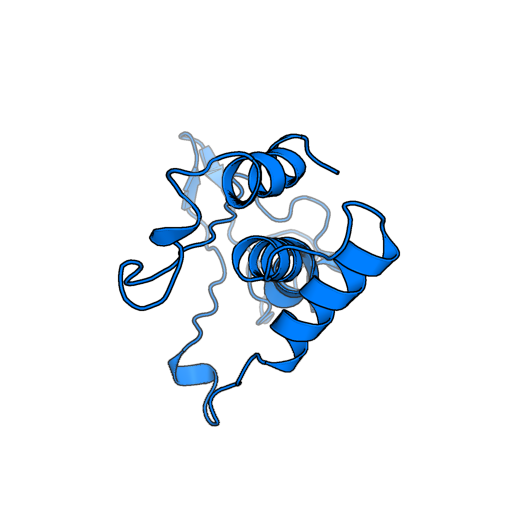LA A N 1
ATOM 688 C CA . ALA A 1 91 ? -2.542 -5.566 15.220 1.00 97.12 91 ALA A CA 1
ATOM 689 C C . ALA A 1 91 ? -2.297 -6.378 13.932 1.00 97.12 91 ALA A C 1
ATOM 691 O O . ALA A 1 91 ? -2.776 -7.513 13.827 1.00 97.12 91 ALA A O 1
ATOM 692 N N . VAL A 1 92 ? -1.553 -5.833 12.960 1.00 95.00 92 VAL A N 1
ATOM 693 C CA . VAL A 1 92 ? -1.233 -6.522 11.701 1.00 95.00 92 VAL A CA 1
ATOM 694 C C . VAL A 1 92 ? -0.411 -7.777 11.981 1.00 95.00 92 VAL A C 1
ATOM 696 O O . VAL A 1 92 ? 0.615 -7.750 12.659 1.00 95.00 92 VAL A O 1
ATOM 699 N N . ARG A 1 93 ? -0.842 -8.903 11.406 1.00 93.56 93 ARG A N 1
ATOM 700 C CA . ARG A 1 93 ? -0.124 -10.178 11.482 1.00 93.56 93 ARG A CA 1
ATOM 701 C C . ARG A 1 93 ? 0.470 -10.510 10.127 1.00 93.56 93 ARG A C 1
ATOM 703 O O . ARG A 1 93 ? -0.260 -10.727 9.165 1.00 93.56 93 ARG A O 1
ATOM 710 N N . LEU A 1 94 ? 1.793 -10.597 10.072 1.00 90.44 94 LEU A N 1
ATOM 711 C CA . LEU A 1 94 ? 2.490 -11.061 8.880 1.00 90.44 94 LEU A CA 1
ATOM 712 C C . LEU A 1 94 ? 2.472 -12.598 8.839 1.00 90.44 94 LEU A C 1
ATOM 714 O O . LEU A 1 94 ? 2.795 -13.236 9.848 1.00 90.44 94 LEU A O 1
ATOM 718 N N . PRO A 1 95 ? 2.100 -13.225 7.708 1.00 89.38 95 PRO A N 1
ATOM 719 C CA . PRO A 1 95 ? 2.233 -14.667 7.560 1.00 89.38 95 PRO A CA 1
ATOM 720 C C . PRO A 1 95 ? 3.713 -15.068 7.616 1.00 89.38 95 PRO A C 1
ATOM 722 O O . PRO A 1 95 ? 4.589 -14.316 7.194 1.00 89.38 95 PRO A O 1
ATOM 725 N N . LYS A 1 96 ? 3.995 -16.287 8.100 1.00 91.56 96 LYS A N 1
ATOM 726 C CA . LYS A 1 96 ? 5.369 -16.830 8.146 1.00 91.56 96 LYS A CA 1
ATOM 727 C C . LYS A 1 96 ? 6.024 -16.869 6.764 1.00 91.56 96 LYS A C 1
ATOM 729 O O . LYS A 1 96 ? 7.228 -16.686 6.650 1.00 91.56 96 LYS A O 1
ATOM 734 N N . ASP A 1 97 ? 5.214 -17.128 5.741 1.00 93.44 97 ASP A N 1
ATOM 735 C CA . ASP A 1 97 ? 5.620 -17.143 4.343 1.00 93.44 97 ASP A CA 1
ATOM 736 C C . ASP A 1 97 ? 4.919 -16.002 3.595 1.00 93.44 97 ASP A C 1
ATOM 738 O O . ASP A 1 97 ? 3.787 -16.137 3.122 1.00 93.44 97 ASP A O 1
ATOM 742 N N . LEU A 1 98 ? 5.597 -14.855 3.525 1.00 89.81 98 LEU A N 1
ATOM 743 C CA . LEU A 1 98 ? 5.117 -13.675 2.804 1.00 89.81 98 LEU A CA 1
ATOM 744 C C . LEU A 1 98 ? 5.022 -13.914 1.294 1.00 89.81 98 LEU A C 1
ATOM 746 O O . LEU A 1 98 ? 4.166 -13.319 0.641 1.00 89.81 98 LEU A O 1
ATOM 750 N N . GLY A 1 99 ? 5.847 -14.803 0.731 1.00 91.12 99 GLY A N 1
ATOM 751 C CA . GLY A 1 99 ? 5.875 -15.062 -0.709 1.00 91.12 99 GLY A CA 1
ATOM 752 C C . GLY A 1 99 ? 4.604 -15.737 -1.222 1.00 91.12 99 GLY A C 1
ATOM 753 O O . GLY A 1 99 ? 4.263 -15.594 -2.389 1.00 91.12 99 GLY A O 1
ATOM 754 N N . ARG A 1 100 ? 3.847 -16.413 -0.350 1.00 92.69 100 ARG A N 1
ATOM 755 C CA . ARG A 1 100 ? 2.545 -17.006 -0.707 1.00 92.69 100 ARG A CA 1
ATOM 756 C C . ARG A 1 100 ? 1.397 -16.006 -0.784 1.00 92.69 100 ARG A C 1
ATOM 758 O O . ARG A 1 100 ? 0.360 -16.339 -1.344 1.00 92.69 100 ARG A O 1
ATOM 765 N N . SER A 1 101 ? 1.559 -14.834 -0.175 1.00 90.50 101 SER A N 1
ATOM 766 C CA . SER A 1 101 ? 0.515 -13.800 -0.090 1.00 90.50 101 SER A CA 1
ATOM 767 C C . SER A 1 101 ? 0.907 -12.506 -0.800 1.00 90.50 101 SER A C 1
ATOM 769 O O . SER A 1 101 ? 0.174 -11.525 -0.730 1.00 90.50 101 SER A O 1
ATOM 771 N N . THR A 1 102 ? 2.067 -12.479 -1.456 1.00 93.56 102 THR A N 1
ATOM 772 C CA . THR A 1 102 ? 2.563 -11.309 -2.179 1.00 93.56 102 THR A CA 1
ATOM 773 C C . THR A 1 102 ? 2.971 -11.703 -3.589 1.00 93.56 102 THR A C 1
ATOM 775 O O . THR A 1 102 ? 3.459 -12.805 -3.834 1.00 93.56 102 THR A O 1
ATOM 778 N N . VAL A 1 103 ? 2.768 -10.783 -4.523 1.00 94.38 103 VAL A N 1
ATOM 779 C CA . VAL A 1 103 ? 3.234 -10.894 -5.902 1.00 94.38 103 VAL A CA 1
ATOM 780 C C . VAL A 1 103 ? 3.980 -9.608 -6.207 1.00 94.38 103 VAL A C 1
ATOM 782 O O . VAL A 1 103 ? 3.498 -8.525 -5.886 1.00 94.38 103 VAL A O 1
ATOM 785 N N . ARG A 1 104 ? 5.167 -9.733 -6.799 1.00 94.00 104 ARG A N 1
ATOM 786 C CA . ARG A 1 104 ? 5.938 -8.597 -7.304 1.00 94.00 104 ARG A CA 1
ATOM 787 C C . ARG A 1 104 ? 5.949 -8.657 -8.819 1.00 94.00 104 ARG A C 1
ATOM 789 O O . ARG A 1 104 ? 6.202 -9.722 -9.382 1.00 94.00 104 ARG A O 1
ATOM 796 N N . GLY A 1 105 ? 5.654 -7.527 -9.440 1.00 94.50 105 GLY A N 1
ATOM 797 C CA . GLY A 1 105 ? 5.727 -7.337 -10.879 1.00 94.50 105 GLY A CA 1
ATOM 798 C C . GLY A 1 105 ? 6.899 -6.438 -11.245 1.00 94.50 105 GLY A C 1
ATOM 799 O O . GLY A 1 105 ? 7.434 -5.720 -10.405 1.00 94.50 105 GLY A O 1
ATOM 800 N N . GLN A 1 106 ? 7.286 -6.504 -12.509 1.00 95.50 106 GLN A N 1
ATOM 801 C CA . GLN A 1 106 ? 8.161 -5.535 -13.146 1.00 95.50 106 GLN A CA 1
ATOM 802 C C . GLN A 1 106 ? 7.589 -5.309 -14.545 1.00 95.50 106 GLN A C 1
ATOM 804 O O . GLN A 1 106 ? 7.411 -6.283 -15.286 1.00 95.50 106 GLN A O 1
ATOM 809 N N . TYR A 1 107 ? 7.209 -4.075 -14.882 1.00 94.75 107 TYR A N 1
ATOM 810 C CA . TYR A 1 107 ? 6.594 -3.814 -16.183 1.00 94.75 107 TYR A CA 1
ATOM 811 C C . TYR A 1 107 ? 7.597 -4.054 -17.320 1.00 94.75 107 TYR A C 1
ATOM 813 O O . TYR A 1 107 ? 8.789 -3.751 -17.224 1.00 94.75 107 TYR A O 1
ATOM 821 N N . ALA A 1 108 ? 7.088 -4.608 -18.417 1.00 95.06 108 ALA A N 1
ATOM 822 C CA . ALA A 1 108 ? 7.843 -4.877 -19.632 1.00 95.06 108 ALA A CA 1
ATOM 823 C C . ALA A 1 108 ? 7.405 -3.929 -20.753 1.00 95.06 108 ALA A C 1
ATOM 825 O O . ALA A 1 108 ? 6.375 -3.260 -20.644 1.00 95.06 108 ALA A O 1
ATOM 826 N N . ALA A 1 109 ? 8.177 -3.901 -21.841 1.00 94.50 109 ALA A N 1
ATOM 827 C CA . ALA A 1 109 ? 7.826 -3.124 -23.018 1.00 94.50 109 ALA A CA 1
ATOM 828 C C . ALA A 1 109 ? 6.429 -3.511 -23.529 1.00 94.50 109 ALA A C 1
ATOM 830 O O . ALA A 1 109 ? 6.041 -4.684 -23.529 1.00 94.50 109 ALA A O 1
ATOM 831 N N . GLY A 1 110 ? 5.668 -2.521 -23.984 1.00 92.94 110 GLY A N 1
ATOM 832 C CA . GLY A 1 110 ? 4.264 -2.725 -24.314 1.00 92.94 110 GLY A CA 1
ATOM 833 C C . GLY A 1 110 ? 3.625 -1.541 -25.017 1.00 92.94 110 GLY A C 1
ATOM 834 O O . GLY A 1 110 ? 4.303 -0.699 -25.607 1.00 92.94 110 GLY A O 1
ATOM 835 N N . TRP A 1 111 ? 2.297 -1.501 -24.966 1.00 91.81 111 TRP A N 1
ATOM 836 C CA . TRP A 1 111 ? 1.492 -0.421 -25.523 1.00 91.81 111 TRP A CA 1
ATOM 837 C C . TRP A 1 111 ? 0.663 0.229 -24.424 1.00 91.81 111 TRP A C 1
ATOM 839 O O . TRP A 1 111 ? -0.074 -0.455 -23.716 1.00 91.81 111 TRP A O 1
ATOM 849 N N . GLN A 1 112 ? 0.739 1.550 -24.333 1.00 87.19 112 GLN A N 1
ATOM 850 C CA . GLN A 1 112 ? -0.037 2.355 -23.401 1.00 87.19 112 GLN A CA 1
ATOM 851 C C . GLN A 1 112 ? -0.640 3.538 -24.153 1.00 87.19 112 GLN A C 1
ATOM 853 O O . GLN A 1 112 ? 0.072 4.276 -24.827 1.00 87.19 112 GLN A O 1
ATOM 858 N N . GLY A 1 113 ? -1.967 3.686 -24.118 1.00 87.12 113 GLY A N 1
ATOM 859 C CA . GLY A 1 113 ? -2.647 4.778 -24.830 1.00 87.12 113 GLY A CA 1
ATOM 860 C C . GLY A 1 113 ? -2.362 4.829 -26.341 1.00 87.12 113 GLY A C 1
ATOM 861 O O . GLY A 1 113 ? -2.399 5.901 -26.934 1.00 87.12 113 GLY A O 1
ATOM 862 N N . GLY A 1 114 ? -2.030 3.693 -26.968 1.00 91.31 114 GLY A N 1
ATOM 863 C CA . GLY A 1 114 ? -1.646 3.628 -28.384 1.00 91.31 114 GLY A CA 1
ATOM 864 C C . GLY A 1 114 ? -0.200 4.041 -28.685 1.00 91.31 114 GLY A C 1
ATOM 865 O O . GLY A 1 114 ? 0.180 4.081 -29.852 1.00 91.31 114 GLY A O 1
ATOM 866 N N . GLN A 1 115 ? 0.620 4.309 -27.668 1.00 89.62 115 GLN A N 1
ATOM 867 C CA . GLN A 1 115 ? 2.054 4.555 -27.804 1.00 89.62 115 GLN A CA 1
ATOM 868 C C . GLN A 1 115 ? 2.855 3.345 -27.328 1.00 89.62 115 GLN A C 1
ATOM 870 O O . GLN A 1 115 ? 2.482 2.677 -26.362 1.00 89.62 115 GLN A O 1
ATOM 875 N N . LYS A 1 116 ? 3.962 3.055 -28.019 1.00 91.38 116 LYS A N 1
ATOM 876 C CA . LYS A 1 116 ? 4.897 2.016 -27.591 1.00 91.38 116 LYS A CA 1
ATOM 877 C C . LYS A 1 116 ? 5.723 2.553 -26.424 1.00 91.38 116 LYS A C 1
ATOM 879 O O . LYS A 1 116 ? 6.373 3.585 -26.569 1.00 91.38 116 LYS A O 1
ATOM 884 N N . VAL A 1 117 ? 5.701 1.839 -25.307 1.00 91.31 117 VAL A N 1
ATOM 885 C CA . VAL A 1 117 ? 6.463 2.164 -24.096 1.00 91.31 117 VAL A CA 1
ATOM 886 C C . VAL A 1 117 ? 7.554 1.127 -23.867 1.00 91.31 117 VAL A C 1
ATOM 888 O O . VAL A 1 117 ? 7.415 -0.034 -24.269 1.00 91.31 117 VAL A O 1
ATOM 891 N N . THR A 1 118 ? 8.654 1.570 -23.267 1.00 93.00 118 THR A N 1
ATOM 892 C CA . THR A 1 118 ? 9.807 0.724 -22.957 1.00 93.00 118 THR A CA 1
ATOM 893 C C . THR A 1 118 ? 9.563 -0.094 -21.686 1.00 93.00 118 THR A C 1
ATOM 895 O O . THR A 1 118 ? 8.685 0.235 -20.888 1.00 93.00 118 THR A O 1
ATOM 898 N N . GLY A 1 119 ? 10.291 -1.197 -21.519 1.00 94.19 119 GLY A N 1
ATOM 899 C CA . GLY A 1 119 ? 10.258 -1.986 -20.284 1.00 94.19 119 GLY A CA 1
ATOM 900 C C . GLY A 1 119 ? 11.177 -1.406 -19.215 1.00 94.19 119 GLY A C 1
ATOM 901 O O . GLY A 1 119 ? 12.130 -0.711 -19.541 1.00 94.19 119 GLY A O 1
ATOM 902 N N . TYR A 1 120 ? 10.951 -1.744 -17.943 1.00 95.00 120 TYR A N 1
ATOM 903 C CA . TYR A 1 120 ? 11.737 -1.195 -16.829 1.00 95.00 120 TYR A CA 1
ATOM 904 C C . TYR A 1 120 ? 13.253 -1.411 -16.990 1.00 95.00 120 TYR A C 1
ATOM 906 O O . TYR A 1 120 ? 14.036 -0.498 -16.766 1.00 95.00 120 TYR A O 1
ATOM 914 N N . LEU A 1 121 ? 13.672 -2.603 -17.433 1.00 95.25 121 LEU A N 1
ATOM 915 C CA . LEU A 1 121 ? 15.088 -2.946 -17.655 1.00 95.25 121 LEU A CA 1
ATOM 916 C C . LEU A 1 121 ? 15.702 -2.289 -18.904 1.00 95.25 121 LEU A C 1
ATOM 918 O O . LEU A 1 121 ? 16.905 -2.407 -19.125 1.00 95.25 121 LEU A O 1
ATOM 922 N N . GLU A 1 122 ? 14.874 -1.659 -19.737 1.00 93.19 122 GLU A N 1
ATOM 923 C CA . GLU A 1 122 ? 15.267 -0.933 -20.948 1.00 93.19 122 GLU A CA 1
ATOM 924 C C . GLU A 1 122 ? 15.285 0.592 -20.718 1.00 93.19 122 GLU A C 1
ATOM 926 O O . GLU A 1 122 ? 15.651 1.338 -21.627 1.00 93.19 122 GLU A O 1
ATOM 931 N N . GLU A 1 123 ? 14.878 1.065 -19.534 1.00 92.44 123 GLU A N 1
ATOM 932 C CA . GLU A 1 123 ? 14.945 2.479 -19.152 1.00 92.44 123 GLU A CA 1
ATOM 933 C C . GLU A 1 123 ? 16.400 2.929 -18.955 1.00 92.44 123 GLU A C 1
ATOM 935 O O . GLU A 1 123 ? 17.249 2.189 -18.447 1.00 92.44 123 GLU A O 1
ATOM 940 N N . ASP A 1 124 ? 16.691 4.177 -19.328 1.00 90.75 124 ASP A N 1
ATOM 941 C CA . ASP A 1 124 ? 18.033 4.737 -19.174 1.00 90.75 124 ASP A CA 1
ATOM 942 C C . ASP A 1 124 ? 18.422 4.835 -17.689 1.00 90.75 124 ASP A C 1
ATOM 944 O O . ASP A 1 124 ? 17.667 5.329 -16.850 1.00 90.75 124 ASP A O 1
ATOM 948 N N . GLY A 1 125 ? 19.621 4.356 -17.358 1.00 89.88 125 GLY A N 1
ATOM 949 C CA . GLY A 1 125 ? 20.130 4.327 -15.986 1.00 89.88 125 GLY A CA 1
ATOM 950 C C . GLY A 1 125 ? 19.635 3.172 -15.104 1.00 89.88 125 GLY A C 1
ATOM 951 O O . GLY A 1 125 ? 19.972 3.169 -13.919 1.00 89.88 125 GLY A O 1
ATOM 952 N N . ILE A 1 126 ? 18.889 2.195 -15.637 1.00 93.81 126 ILE A N 1
ATOM 953 C CA . ILE A 1 126 ? 18.536 0.954 -14.923 1.00 93.81 126 ILE A CA 1
ATOM 954 C C . ILE A 1 126 ? 19.546 -0.159 -15.230 1.00 93.81 126 ILE A C 1
ATOM 956 O O . ILE A 1 126 ? 19.947 -0.356 -16.376 1.00 93.81 126 ILE A O 1
ATOM 960 N N . ASP A 1 127 ? 19.955 -0.918 -14.206 1.00 93.12 127 ASP A N 1
ATOM 961 C CA . ASP A 1 127 ? 20.727 -2.149 -14.412 1.00 93.12 127 ASP A CA 1
ATOM 962 C C . ASP A 1 127 ? 19.847 -3.187 -15.143 1.00 93.12 127 ASP A C 1
ATOM 964 O O . ASP A 1 127 ? 18.819 -3.595 -14.593 1.00 93.12 127 ASP A O 1
ATOM 968 N N . PRO A 1 128 ? 20.248 -3.706 -16.323 1.00 93.56 128 PRO A N 1
ATOM 969 C CA . PRO A 1 128 ? 19.502 -4.748 -17.037 1.00 93.56 128 PRO A CA 1
ATOM 970 C C . PRO A 1 128 ? 19.304 -6.054 -16.248 1.00 93.56 128 PRO A C 1
ATOM 972 O O . PRO A 1 128 ? 18.568 -6.940 -16.683 1.00 93.56 128 PRO A O 1
ATOM 975 N N . LYS A 1 129 ? 19.985 -6.222 -15.108 1.00 95.12 129 LYS A N 1
ATOM 976 C CA . LYS A 1 129 ? 19.828 -7.348 -14.173 1.00 95.12 129 LYS A CA 1
ATOM 977 C C . LYS A 1 129 ? 19.038 -6.988 -12.910 1.00 95.12 129 LYS A C 1
ATOM 979 O O . LYS A 1 129 ? 18.974 -7.820 -11.995 1.00 95.12 129 LYS A O 1
ATOM 984 N N . SER A 1 130 ? 18.459 -5.789 -12.835 1.00 95.56 130 SER A N 1
ATOM 985 C CA . SER A 1 130 ? 17.675 -5.345 -11.686 1.00 95.56 130 SER A CA 1
ATOM 986 C C . SER A 1 130 ? 16.503 -6.290 -11.398 1.00 95.56 130 SER A C 1
ATOM 988 O O . SER A 1 130 ? 15.875 -6.864 -12.287 1.00 95.56 130 SER A O 1
ATOM 990 N N . LYS A 1 131 ? 16.206 -6.453 -10.108 1.00 95.06 131 LYS A N 1
ATOM 991 C CA . LYS A 1 131 ? 15.068 -7.234 -9.595 1.00 95.06 131 LYS A CA 1
ATOM 992 C C . LYS A 1 131 ? 14.071 -6.360 -8.833 1.00 95.06 131 LYS A C 1
ATOM 994 O O . LYS A 1 131 ? 13.293 -6.888 -8.034 1.00 95.06 131 LYS A O 1
ATOM 999 N N . THR A 1 132 ? 14.157 -5.045 -9.016 1.00 95.38 132 THR A N 1
ATOM 1000 C CA . THR A 1 132 ? 13.288 -4.060 -8.369 1.00 95.38 132 THR A CA 1
ATOM 1001 C C . THR A 1 132 ? 11.861 -4.200 -8.893 1.00 95.38 132 THR A C 1
ATOM 1003 O O . THR A 1 132 ? 11.650 -4.340 -10.098 1.00 95.38 132 THR A O 1
ATOM 1006 N N . ASP A 1 133 ? 10.892 -4.211 -7.978 1.00 94.56 133 ASP A N 1
ATOM 1007 C CA . ASP A 1 133 ? 9.465 -4.227 -8.296 1.00 94.56 133 ASP A CA 1
ATOM 1008 C C . ASP A 1 133 ? 8.957 -2.850 -8.725 1.00 94.56 133 ASP A C 1
ATOM 1010 O O . ASP A 1 133 ? 9.421 -1.832 -8.208 1.00 94.56 133 ASP A O 1
ATOM 1014 N N . THR A 1 134 ? 7.984 -2.843 -9.636 1.00 92.88 134 THR A N 1
ATOM 1015 C CA . THR A 1 134 ? 7.305 -1.646 -10.158 1.00 92.88 134 THR A CA 1
ATOM 1016 C C . THR A 1 134 ? 5.805 -1.749 -9.969 1.00 92.88 134 THR A C 1
ATOM 1018 O O . THR A 1 134 ? 5.283 -2.852 -10.266 1.00 92.88 134 THR A O 1
#

Radius of gyration: 18.83 Å; chains: 1; bounding box: 46×33×50 Å

pLDDT: mean 89.76, std 8.24, range [51.84, 97.94]

Sequence (134 aa):
GKETVQNILALRFANTMFEPIWNRSFVDHVQITMAEDIGIGGRAGYYDGIGAARDVIQNHLLQLMALTAMEEPASFGADALAAEKEKVLGAVRLPKDLGRSTVRGQYAAGWQGGQKVTGYLEEDGIDPKSKTDT

Foldseek 3Di:
DPPVLVVLLCVQPVDPVRVVQLDPVNDPDDDDDDDDLDDCPPCQVPQFVCAPCNVDCVPPVLQSVLSSNFDNFPDPDPVSSVVRSVVRVVPDDQDPDNVVVDDFDFAAFDDGPNDTDHTSLRDPNHPVPGPGGD